Protein AF-A0AAV2I187-F1 (afdb_monomer)

Nearest PDB structures (foldseek):
  4fvj-assembly2_B  TM=8.843E-01  e=4.367E-05  Mus musculus
  3bk6-assembly1_B  TM=8.254E-01  e=4.367E-05  Pyrococcus horikoshii
  3bk6-assembly1_C  TM=8.354E-01  e=1.215E-04  Pyrococcus horikoshii
  8gn9-assembly1_A-2  TM=9.188E-01  e=2.571E-04  Pyrococcus horikoshii
  3bk6-assembly1_A  TM=8.345E-01  e=2.753E-04  Pyrococcus horikoshii

Solvent-accessible surface area (backbone atoms only — not comparable to full-atom values): 5160 Å² total; per-residue (Å²): 139,72,83,86,68,53,102,44,101,46,61,67,60,51,53,51,54,49,50,52,52,49,51,51,50,53,61,72,74,45,56,69,67,52,60,72,75,38,46,70,59,51,27,51,53,50,39,53,57,46,35,68,68,26,50,87,73,74,46,86,73,92,81,55,77,88,69,91,79,84,72,58,70,72,58,55,54,72,71,75,111

Sequence (81 aa):
PVLSVVNVRNAYQSSQLLAQTFLRNVLGTKLMSELLSDREQINRTLLKGLEEATEPWGVKIERVEITDVRIPIQMQRAMAA

pLDDT: mean 73.63, std 12.49, range [38.75, 89.62]

Mean predicted aligned error: 9.36 Å

Secondary structure (DSSP, 8-state):
--TTS-SSS-HHHHHHHHHHHHHHHHHHHS-HHHHHH-HHHHHHHHHHHHHHHHGGGT--------------HHHHHHHH-

InterPro domains:
  IPR001107 Band 7 domain [PF01145] (17-80)
  IPR001972 Stomatin/HflK family [PR00721] (15-32)
  IPR001972 Stomatin/HflK family [PR00721] (35-58)
  IPR001972 Stomatin/HflK family [PR00721] (59-77)
  IPR001972 Stomatin/HflK family [PR00721] (78-81)
  IPR036013 Band 7/SPFH domain superfamily [G3DSA:3.30.479.30] (1-81)
  IPR036013 Band 7/SPFH domain superfamily [SSF117892] (5-80)
  IPR043202 Band-7 stomatin-like [PTHR10264] (1-81)

Organism: Lymnaea stagnalis (NCBI:txid6523)

Structure (mmCIF, N/CA/C/O backbone):
data_AF-A0AAV2I187-F1
#
_entry.id   AF-A0AAV2I187-F1
#
loop_
_atom_site.group_PDB
_atom_site.id
_atom_site.type_symbol
_atom_site.label_atom_id
_atom_site.label_alt_id
_atom_site.label_comp_id
_atom_site.label_asym_id
_atom_site.label_entity_id
_atom_site.label_seq_id
_atom_site.pdbx_PDB_ins_code
_atom_site.Cartn_x
_atom_site.Cartn_y
_atom_site.Cartn_z
_atom_site.occupancy
_atom_site.B_iso_or_equiv
_atom_site.auth_seq_id
_atom_site.auth_comp_id
_atom_site.auth_asym_id
_atom_site.auth_atom_id
_atom_site.pdbx_PDB_model_num
ATOM 1 N N . PRO A 1 1 ? 18.985 -6.637 -23.835 1.00 48.50 1 PRO A N 1
ATOM 2 C CA . PRO A 1 1 ? 17.740 -7.383 -24.127 1.00 48.50 1 PRO A CA 1
ATOM 3 C C . PRO A 1 1 ? 17.189 -8.074 -22.858 1.00 48.50 1 PRO A C 1
ATOM 5 O O . PRO A 1 1 ? 17.945 -8.324 -21.928 1.00 48.50 1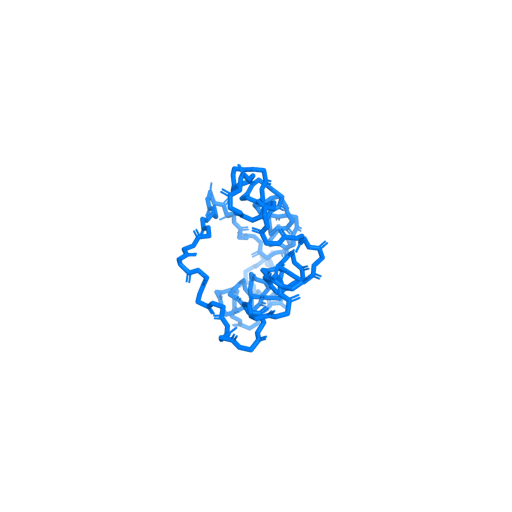 PRO A O 1
ATOM 8 N N . VAL A 1 2 ? 15.898 -8.416 -22.861 1.00 44.69 2 VAL A N 1
ATOM 9 C CA . VAL A 1 2 ? 15.237 -9.457 -22.033 1.00 44.69 2 VAL A CA 1
ATOM 10 C C . VAL A 1 2 ? 14.454 -9.069 -20.761 1.00 44.69 2 VAL A C 1
ATOM 12 O O . VAL A 1 2 ? 13.392 -9.652 -20.588 1.00 44.69 2 VAL A O 1
ATOM 15 N N . LEU A 1 3 ? 14.781 -8.046 -19.953 1.00 45.06 3 LEU A N 1
ATOM 16 C CA . LEU A 1 3 ? 13.755 -7.565 -18.980 1.00 45.06 3 LEU A CA 1
ATOM 17 C C . LEU A 1 3 ? 12.534 -6.956 -19.710 1.00 45.06 3 LEU A C 1
ATOM 19 O O . LEU A 1 3 ? 11.429 -6.880 -19.186 1.00 45.06 3 LEU A O 1
ATOM 23 N N . SER A 1 4 ? 12.759 -6.574 -20.970 1.00 38.75 4 SER A N 1
ATOM 24 C CA . SER A 1 4 ? 11.875 -5.821 -21.857 1.00 38.75 4 SER A CA 1
ATOM 25 C C . SER A 1 4 ? 10.667 -6.590 -22.419 1.00 38.75 4 SER A C 1
ATOM 27 O O . SER A 1 4 ? 9.935 -6.013 -23.218 1.00 38.75 4 SER A O 1
ATOM 29 N N . VAL A 1 5 ? 10.429 -7.850 -22.031 1.00 47.97 5 VAL A N 1
ATOM 30 C CA . VAL A 1 5 ? 9.180 -8.569 -22.355 1.00 47.97 5 VAL A CA 1
ATOM 31 C C . VAL A 1 5 ? 8.679 -9.346 -21.128 1.00 47.97 5 VAL A C 1
ATOM 33 O O . VAL A 1 5 ? 8.632 -10.566 -21.110 1.00 47.97 5 VAL A O 1
ATOM 36 N N . VAL A 1 6 ? 8.323 -8.600 -20.081 1.00 53.31 6 VAL A N 1
ATOM 37 C CA . VAL A 1 6 ? 7.149 -8.847 -19.226 1.00 53.31 6 VAL A CA 1
ATOM 38 C C . VAL A 1 6 ? 6.917 -10.304 -18.765 1.00 53.31 6 VAL A C 1
ATOM 40 O O . VAL A 1 6 ? 6.155 -11.051 -19.374 1.00 53.31 6 VAL A O 1
ATOM 43 N N . ASN A 1 7 ? 7.433 -10.660 -17.576 1.00 54.78 7 ASN A N 1
ATOM 44 C CA . ASN A 1 7 ? 6.978 -11.840 -16.800 1.00 54.78 7 ASN A CA 1
ATOM 45 C C . ASN A 1 7 ? 5.459 -11.837 -16.529 1.00 54.78 7 ASN A C 1
ATOM 47 O O . ASN A 1 7 ? 4.876 -12.823 -16.085 1.00 54.78 7 ASN A O 1
ATOM 51 N N . VAL A 1 8 ? 4.810 -10.709 -16.791 1.00 57.06 8 VAL A N 1
ATOM 52 C CA . VAL A 1 8 ? 3.398 -10.463 -16.593 1.00 57.06 8 VAL A CA 1
ATOM 53 C C . VAL A 1 8 ? 2.866 -9.748 -17.831 1.00 57.06 8 VAL A C 1
ATOM 55 O O . VAL A 1 8 ? 3.325 -8.658 -18.128 1.00 57.06 8 VAL A O 1
ATOM 58 N N . ARG A 1 9 ? 1.841 -10.281 -18.511 1.00 65.56 9 ARG A N 1
ATOM 59 C CA . ARG A 1 9 ? 1.199 -9.632 -19.682 1.00 65.56 9 ARG A CA 1
ATOM 60 C C . ARG A 1 9 ? 0.874 -8.141 -19.485 1.00 65.56 9 ARG A C 1
ATOM 62 O O . ARG A 1 9 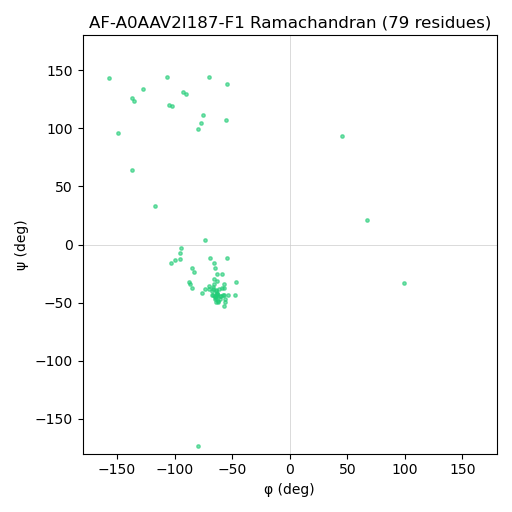? 0.888 -7.390 -20.453 1.00 65.56 9 ARG A O 1
ATOM 69 N N . ASN A 1 10 ? 0.554 -7.736 -18.255 1.00 74.50 10 ASN A N 1
ATOM 70 C CA . ASN A 1 10 ? 0.268 -6.360 -17.864 1.00 74.50 10 ASN A CA 1
ATOM 71 C C . ASN A 1 10 ? 0.687 -6.097 -16.401 1.00 74.50 10 ASN A C 1
ATOM 73 O O . ASN A 1 10 ? -0.062 -6.405 -15.472 1.00 74.50 10 ASN A O 1
ATOM 77 N N . ALA A 1 11 ? 1.890 -5.548 -16.195 1.00 73.12 11 ALA A N 1
ATOM 78 C CA . ALA A 1 11 ? 2.440 -5.287 -14.859 1.00 73.12 11 ALA A CA 1
ATOM 79 C C . ALA A 1 11 ? 1.526 -4.389 -14.007 1.00 73.12 11 ALA A C 1
ATOM 81 O O . ALA A 1 11 ? 1.396 -4.613 -12.811 1.00 73.12 11 ALA A O 1
ATOM 82 N N . TYR A 1 12 ? 0.817 -3.437 -14.621 1.00 76.69 12 TYR A N 1
ATOM 83 C CA . TYR A 1 12 ? -0.150 -2.592 -13.919 1.00 76.69 12 TYR A CA 1
ATOM 84 C C . TYR A 1 12 ? -1.329 -3.403 -13.360 1.00 76.69 12 TYR A C 1
ATOM 86 O O . TYR A 1 12 ? -1.644 -3.300 -12.174 1.00 76.69 12 TYR A O 1
ATOM 94 N N . GLN A 1 13 ? -1.948 -4.258 -14.184 1.00 82.00 13 GLN A N 1
ATOM 95 C CA . GLN A 1 13 ? -3.048 -5.118 -13.730 1.00 82.00 13 GLN A CA 1
ATOM 96 C C . GLN A 1 13 ? -2.603 -6.108 -12.653 1.00 82.00 13 GLN A C 1
ATOM 98 O O . GLN A 1 13 ? -3.320 -6.302 -11.673 1.00 82.00 13 GLN A O 1
ATOM 103 N N . SER A 1 14 ? -1.434 -6.732 -12.799 1.00 82.88 14 SER A N 1
ATOM 104 C CA . SER A 1 14 ? -0.958 -7.671 -11.780 1.00 82.88 14 SER A CA 1
ATOM 105 C C . SER A 1 14 ? -0.563 -6.981 -10.487 1.00 82.88 14 SER A C 1
ATOM 107 O O . SER A 1 14 ? -0.908 -7.505 -9.435 1.00 82.88 14 SER A O 1
ATOM 109 N N . SER A 1 15 ? 0.054 -5.798 -10.532 1.00 81.31 15 SER A N 1
ATOM 110 C CA . SER A 1 15 ? 0.300 -4.995 -9.329 1.00 81.31 15 SER A CA 1
ATOM 111 C C . SER A 1 15 ? -1.003 -4.601 -8.635 1.00 81.31 15 SER A C 1
ATOM 113 O O . SER A 1 15 ? -1.077 -4.667 -7.411 1.00 81.31 15 SER A O 1
ATOM 115 N N . GLN A 1 16 ? -2.066 -4.278 -9.382 1.00 82.25 16 GLN A N 1
ATOM 116 C CA . GLN A 1 16 ? -3.389 -4.037 -8.794 1.00 82.25 16 GLN A CA 1
ATOM 117 C C . GLN A 1 16 ? -3.981 -5.288 -8.135 1.00 82.25 16 GLN A C 1
ATOM 119 O O . GLN A 1 16 ? -4.471 -5.210 -7.009 1.00 82.25 16 GLN A O 1
ATOM 124 N N . LEU A 1 17 ? -3.944 -6.441 -8.807 1.00 85.12 17 LEU A N 1
ATOM 125 C CA . LEU A 1 17 ? -4.464 -7.702 -8.260 1.00 85.12 17 LEU A CA 1
ATOM 126 C C . LEU A 1 17 ? -3.678 -8.158 -7.026 1.00 85.12 17 LEU A C 1
ATOM 128 O O . LEU A 1 17 ? -4.259 -8.629 -6.044 1.00 85.12 17 LEU A O 1
ATOM 132 N N . LEU A 1 18 ? -2.360 -7.984 -7.063 1.00 85.69 18 LEU A N 1
ATOM 133 C CA . LEU A 1 18 ? -1.465 -8.254 -5.951 1.00 85.69 18 LEU A CA 1
ATOM 134 C C . LEU A 1 18 ? -1.795 -7.341 -4.764 1.00 85.69 18 LEU A C 1
ATOM 136 O O . LEU A 1 18 ? -2.021 -7.846 -3.668 1.00 85.69 18 LEU A O 1
ATOM 140 N N . ALA A 1 19 ? -1.928 -6.030 -4.994 1.00 83.38 19 ALA A N 1
ATOM 141 C CA . ALA A 1 19 ? -2.338 -5.066 -3.975 1.00 83.38 19 ALA A CA 1
ATOM 142 C C . ALA A 1 19 ? -3.698 -5.419 -3.361 1.00 83.38 19 ALA A C 1
ATOM 144 O O . ALA A 1 19 ? -3.836 -5.404 -2.142 1.00 83.38 19 ALA A O 1
ATOM 145 N N . GLN A 1 20 ? -4.686 -5.813 -4.170 1.00 84.00 20 GLN A N 1
ATOM 146 C CA . GLN A 1 20 ? -5.995 -6.247 -3.671 1.00 84.00 20 GLN A CA 1
ATOM 147 C C . GLN A 1 20 ? -5.910 -7.510 -2.807 1.00 84.00 20 GLN A C 1
ATOM 149 O O . GLN A 1 20 ? -6.570 -7.595 -1.770 1.00 84.00 20 GLN A O 1
ATOM 154 N N . THR A 1 21 ? -5.103 -8.488 -3.217 1.00 85.19 21 THR A N 1
ATOM 155 C CA . THR A 1 21 ? -4.923 -9.743 -2.473 1.00 85.19 21 THR A CA 1
ATOM 156 C C . THR A 1 21 ? -4.210 -9.490 -1.147 1.00 85.19 21 THR A C 1
ATOM 158 O O . THR A 1 21 ? -4.651 -9.976 -0.106 1.00 85.19 21 THR A O 1
ATOM 161 N N . PHE A 1 22 ? -3.161 -8.666 -1.165 1.00 84.50 22 PHE A N 1
ATOM 162 C CA . PHE A 1 22 ? -2.447 -8.243 0.037 1.00 84.50 22 PHE A CA 1
ATOM 163 C C . PHE A 1 22 ? -3.347 -7.462 0.989 1.00 84.50 22 PHE A C 1
ATOM 165 O O . PHE A 1 22 ? -3.418 -7.805 2.166 1.00 84.50 22 PHE A O 1
ATOM 172 N N . LEU A 1 23 ? -4.092 -6.473 0.485 1.00 79.31 23 LEU A N 1
ATOM 173 C CA . LEU A 1 23 ? -5.063 -5.718 1.277 1.00 79.31 23 LEU A CA 1
ATOM 174 C C . LEU A 1 23 ? -6.085 -6.654 1.922 1.00 79.31 23 LEU A C 1
ATOM 176 O O . LEU A 1 23 ? -6.310 -6.568 3.123 1.00 79.31 23 LEU A O 1
ATOM 180 N N . ARG A 1 24 ? -6.658 -7.600 1.170 1.00 80.62 24 ARG A N 1
ATOM 181 C CA . ARG A 1 24 ? -7.613 -8.574 1.718 1.00 80.62 24 ARG A CA 1
ATOM 182 C C . ARG A 1 24 ? -6.999 -9.434 2.824 1.00 80.62 24 ARG A C 1
ATOM 184 O O . ARG A 1 24 ? -7.643 -9.633 3.849 1.00 80.62 24 ARG A O 1
ATOM 191 N N . ASN A 1 25 ? -5.776 -9.925 2.635 1.00 81.00 25 ASN A N 1
ATOM 192 C CA . ASN A 1 25 ? -5.085 -10.741 3.636 1.00 81.00 25 ASN A CA 1
ATOM 193 C C . ASN A 1 25 ? -4.776 -9.943 4.905 1.00 81.00 25 ASN A C 1
ATOM 195 O O . ASN A 1 25 ? -5.014 -10.423 6.010 1.00 81.00 25 ASN A O 1
ATOM 199 N N . VAL A 1 26 ? -4.286 -8.714 4.759 1.00 76.75 26 VAL A N 1
ATOM 200 C CA . VAL A 1 26 ? -3.970 -7.830 5.884 1.00 76.75 26 VAL A CA 1
ATOM 201 C C . VAL A 1 26 ? -5.237 -7.449 6.651 1.00 76.75 26 VAL A C 1
ATOM 203 O O . VAL A 1 26 ? -5.266 -7.567 7.869 1.00 76.75 26 VAL A O 1
ATOM 206 N N . LEU A 1 27 ? -6.316 -7.089 5.951 1.00 74.69 27 LEU A N 1
ATOM 207 C CA . LEU A 1 27 ? -7.615 -6.795 6.567 1.00 74.69 27 LEU A CA 1
ATOM 208 C C . LEU A 1 27 ? -8.255 -8.028 7.231 1.00 74.69 27 LEU A C 1
ATOM 210 O O . LEU A 1 27 ? -9.004 -7.873 8.186 1.00 74.69 27 LEU A O 1
ATOM 214 N N . GLY A 1 28 ? -7.986 -9.240 6.733 1.00 74.06 28 GLY A N 1
ATOM 215 C CA . GLY A 1 28 ? -8.517 -10.487 7.298 1.00 74.06 28 GLY A CA 1
ATOM 216 C C . GLY A 1 28 ? -7.703 -11.064 8.461 1.00 74.06 28 GLY A C 1
ATOM 217 O O . GLY A 1 28 ? -8.227 -11.865 9.228 1.00 74.06 28 GLY A O 1
ATOM 218 N N . THR A 1 29 ? -6.433 -10.678 8.594 1.00 73.56 29 THR A N 1
ATOM 219 C CA . THR A 1 29 ? -5.530 -11.139 9.668 1.00 73.56 29 THR A CA 1
ATOM 220 C C . THR A 1 29 ? -5.394 -10.134 10.810 1.00 73.56 29 THR A C 1
ATOM 222 O O . THR A 1 29 ? -4.892 -10.492 11.875 1.00 73.56 29 THR A O 1
ATOM 225 N N . LYS A 1 30 ? -5.842 -8.890 10.606 1.00 72.69 30 LYS A N 1
ATOM 226 C CA . LYS A 1 30 ? -5.810 -7.807 11.590 1.00 72.69 30 LYS A CA 1
ATOM 227 C C . LYS A 1 30 ? -7.190 -7.510 12.150 1.00 72.69 30 LYS A C 1
ATOM 229 O O . LYS A 1 30 ? -8.189 -7.547 11.436 1.00 72.69 30 LYS A O 1
ATOM 234 N N . LEU A 1 31 ? -7.239 -7.175 13.435 1.00 69.38 31 LEU A N 1
ATOM 235 C CA . LEU A 1 31 ? -8.451 -6.669 14.066 1.00 69.38 31 LEU A CA 1
ATOM 236 C C . LEU A 1 31 ? -8.745 -5.263 13.530 1.00 69.38 31 LEU A C 1
ATOM 238 O O . LEU A 1 31 ? -7.846 -4.458 13.304 1.00 69.38 31 LEU A O 1
ATOM 242 N N . MET A 1 32 ? -10.018 -4.920 13.360 1.00 66.06 32 MET A N 1
ATOM 243 C CA . MET A 1 32 ? -10.402 -3.604 12.832 1.00 66.06 32 MET A CA 1
ATOM 244 C C . MET A 1 32 ? -9.999 -2.428 13.725 1.00 66.06 32 MET A C 1
ATOM 246 O O . MET A 1 32 ? -9.811 -1.321 13.229 1.00 66.06 32 MET A O 1
ATOM 250 N N . SER A 1 33 ? -9.842 -2.660 15.029 1.00 69.25 33 SER A N 1
ATOM 251 C CA . SER A 1 33 ? -9.269 -1.681 15.954 1.00 69.25 33 SER A CA 1
ATOM 252 C C . SER A 1 33 ? -7.809 -1.371 15.614 1.00 69.25 33 SER A C 1
ATOM 254 O O . SER A 1 33 ? -7.426 -0.205 15.628 1.00 69.25 33 SER A O 1
ATOM 256 N N . GLU A 1 34 ? -7.016 -2.374 15.227 1.00 73.06 34 GLU A N 1
ATOM 257 C CA . GLU A 1 34 ? -5.654 -2.173 14.713 1.00 73.06 34 GLU A CA 1
ATOM 258 C C . GLU A 1 34 ? -5.686 -1.434 13.368 1.00 73.06 34 GLU A C 1
ATOM 260 O O . GLU A 1 34 ? -4.855 -0.568 13.121 1.00 73.06 34 GLU A O 1
ATOM 265 N N . LEU A 1 35 ? -6.679 -1.702 12.510 1.00 71.19 35 LEU A N 1
ATOM 266 C CA . LEU A 1 35 ? -6.832 -0.984 11.236 1.00 71.19 35 LEU A CA 1
ATOM 267 C C . LEU A 1 35 ? -7.103 0.515 11.409 1.00 71.19 35 LEU A C 1
ATOM 269 O O . LEU A 1 35 ? -6.709 1.306 10.554 1.00 71.19 35 LEU A O 1
ATOM 273 N N . LEU A 1 36 ? -7.787 0.901 12.488 1.00 69.88 36 LEU A N 1
ATOM 274 C CA . LEU A 1 36 ? -8.093 2.296 12.805 1.00 69.88 36 LEU A CA 1
ATOM 275 C C . LEU A 1 36 ? -6.948 2.987 13.559 1.00 69.88 36 LEU A C 1
ATOM 277 O O . LEU A 1 36 ? -6.679 4.155 13.283 1.00 69.88 36 LEU A O 1
ATOM 281 N N . SER A 1 37 ? -6.273 2.275 14.466 1.00 76.31 37 SER A N 1
ATOM 282 C CA . SER A 1 37 ? -5.214 2.829 15.322 1.00 76.31 37 SER A CA 1
ATOM 283 C C . SER A 1 37 ? -3.819 2.799 14.684 1.00 76.31 37 SER A C 1
ATOM 285 O O . SER A 1 37 ? -3.050 3.734 14.880 1.00 76.31 37 SER A O 1
ATOM 287 N N . ASP A 1 38 ? -3.506 1.784 13.872 1.00 79.50 38 ASP A N 1
ATOM 288 C CA . ASP A 1 38 ? -2.150 1.498 13.370 1.00 79.50 38 ASP A CA 1
ATOM 289 C C . ASP A 1 38 ? -2.027 1.609 11.839 1.00 79.50 38 ASP A C 1
ATOM 291 O O . ASP A 1 38 ? -1.220 0.920 11.205 1.00 79.50 38 ASP A O 1
ATOM 295 N N . ARG A 1 39 ? -2.790 2.516 11.210 1.00 77.50 39 ARG A N 1
ATOM 296 C CA . ARG A 1 39 ? -2.753 2.744 9.747 1.00 77.50 39 ARG A CA 1
ATOM 297 C C . ARG A 1 39 ? -1.338 2.889 9.189 1.00 77.50 39 ARG A C 1
ATOM 299 O O . ARG A 1 39 ? -1.021 2.288 8.169 1.00 77.50 39 ARG A O 1
ATOM 306 N N . GLU A 1 40 ? -0.480 3.637 9.874 1.00 82.50 40 GLU A N 1
ATOM 307 C CA . GLU A 1 40 ? 0.921 3.838 9.488 1.00 82.50 40 GLU A CA 1
ATOM 308 C C . GLU A 1 40 ? 1.709 2.527 9.423 1.00 82.50 40 GLU A C 1
ATOM 310 O O . GLU A 1 40 ? 2.460 2.275 8.479 1.00 82.50 40 GLU A O 1
ATOM 315 N N . GLN A 1 41 ? 1.531 1.656 10.417 1.00 83.56 41 GLN A N 1
ATOM 316 C CA . GLN A 1 41 ? 2.212 0.369 10.444 1.00 83.56 41 GLN A CA 1
ATOM 317 C C . GLN A 1 41 ? 1.704 -0.544 9.332 1.00 83.56 41 GLN A C 1
ATOM 319 O O . GLN A 1 41 ? 2.502 -1.203 8.668 1.00 83.56 41 GLN A O 1
ATOM 324 N N . ILE A 1 42 ? 0.398 -0.531 9.082 1.00 82.62 42 ILE A N 1
ATOM 325 C CA . ILE A 1 42 ? -0.219 -1.337 8.033 1.00 82.62 42 ILE A CA 1
ATOM 326 C C . ILE A 1 42 ? 0.231 -0.864 6.648 1.00 82.62 42 ILE A C 1
ATOM 328 O O . ILE A 1 42 ? 0.603 -1.689 5.814 1.00 82.62 42 ILE A O 1
ATOM 332 N N . ASN A 1 43 ? 0.272 0.451 6.419 1.00 84.75 43 ASN A N 1
ATOM 333 C CA . ASN A 1 43 ? 0.786 1.042 5.185 1.00 84.75 43 ASN A CA 1
ATOM 334 C C . ASN A 1 43 ? 2.241 0.619 4.937 1.00 84.75 43 ASN A C 1
ATOM 336 O O . ASN A 1 43 ? 2.576 0.219 3.824 1.00 84.75 43 ASN A O 1
ATOM 340 N N . ARG A 1 44 ? 3.094 0.622 5.973 1.00 87.38 44 ARG A N 1
ATOM 341 C CA . ARG A 1 44 ? 4.484 0.142 5.867 1.00 87.38 44 ARG A CA 1
ATOM 342 C C . ARG A 1 44 ? 4.572 -1.345 5.530 1.00 87.38 44 ARG A C 1
ATOM 344 O O . ARG A 1 44 ? 5.372 -1.728 4.681 1.00 87.38 44 ARG A O 1
ATOM 351 N N . THR A 1 45 ? 3.763 -2.187 6.174 1.00 86.50 45 THR A N 1
ATOM 352 C CA . THR A 1 45 ? 3.733 -3.629 5.887 1.00 86.50 45 THR A CA 1
ATOM 353 C C . THR A 1 45 ? 3.268 -3.908 4.459 1.00 86.50 45 THR A C 1
ATOM 355 O O . THR A 1 45 ? 3.869 -4.733 3.774 1.00 86.50 45 THR A O 1
ATOM 358 N 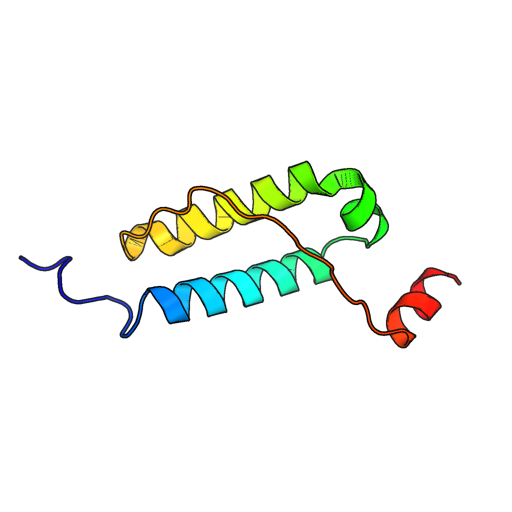N . LEU A 1 46 ? 2.237 -3.198 3.992 1.00 85.56 46 LEU A N 1
ATOM 359 C CA . LEU A 1 46 ? 1.750 -3.299 2.618 1.00 85.56 46 LEU A CA 1
ATOM 360 C C . LEU A 1 46 ? 2.794 -2.832 1.609 1.00 85.56 46 LEU A C 1
ATOM 362 O O . LEU A 1 46 ? 3.017 -3.527 0.625 1.00 85.56 46 LEU A O 1
ATOM 366 N N . LEU A 1 47 ? 3.441 -1.691 1.858 1.00 87.81 47 LEU A N 1
ATOM 367 C CA . LEU A 1 47 ? 4.486 -1.163 0.986 1.00 87.81 47 LEU A CA 1
ATOM 368 C C . LEU A 1 47 ? 5.609 -2.186 0.813 1.00 87.81 47 LEU A C 1
ATOM 370 O O . LEU A 1 4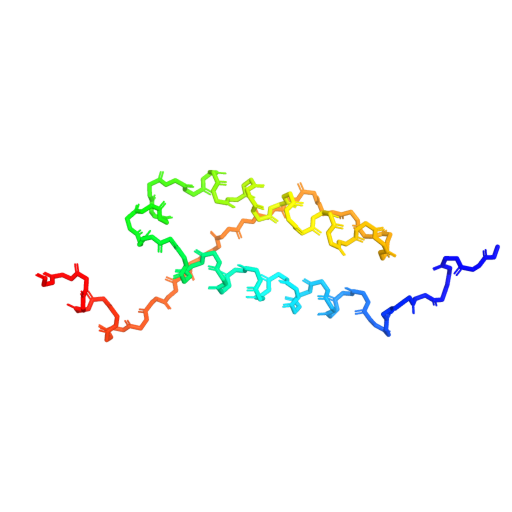7 ? 5.908 -2.564 -0.313 1.00 87.81 47 LEU A O 1
ATOM 374 N N . LYS A 1 48 ? 6.154 -2.697 1.922 1.00 89.62 48 LYS A N 1
ATOM 375 C CA . LYS A 1 48 ? 7.259 -3.659 1.892 1.00 89.62 48 LYS A CA 1
ATOM 376 C C . LYS A 1 48 ? 6.884 -4.951 1.159 1.00 89.62 48 LYS A C 1
ATOM 378 O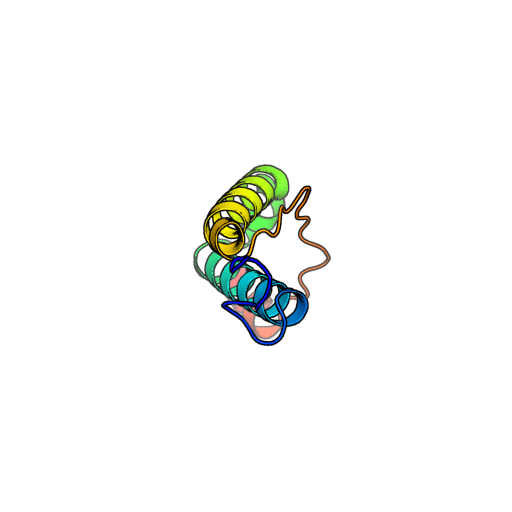 O . LYS A 1 48 ? 7.634 -5.416 0.309 1.00 89.62 48 LYS A O 1
ATOM 383 N N . GLY A 1 49 ? 5.712 -5.513 1.465 1.00 88.19 49 GLY A N 1
ATOM 384 C CA . GLY A 1 49 ? 5.255 -6.750 0.827 1.00 88.19 49 GLY A CA 1
ATOM 385 C C . GLY A 1 49 ? 4.980 -6.585 -0.668 1.00 88.19 49 GLY A C 1
ATOM 386 O O . GLY A 1 49 ? 5.222 -7.506 -1.445 1.00 88.19 49 GLY A O 1
ATOM 387 N N . LEU A 1 50 ? 4.496 -5.411 -1.082 1.00 86.12 50 LEU A N 1
ATOM 388 C CA . LEU A 1 50 ? 4.278 -5.120 -2.491 1.00 86.12 50 LEU A CA 1
ATOM 389 C C . LEU A 1 50 ? 5.590 -4.829 -3.222 1.00 86.12 50 LEU A C 1
ATOM 391 O O . LEU A 1 50 ? 5.763 -5.372 -4.303 1.00 86.12 50 LEU A O 1
ATOM 395 N N . GLU A 1 51 ? 6.525 -4.068 -2.644 1.00 87.88 51 GLU A N 1
ATOM 396 C CA . GLU A 1 51 ? 7.850 -3.834 -3.240 1.00 87.88 51 GLU A CA 1
ATOM 397 C C . GLU A 1 51 ? 8.594 -5.147 -3.513 1.00 87.88 51 GLU A C 1
ATOM 399 O O . GLU A 1 51 ? 9.031 -5.370 -4.640 1.00 87.88 51 GLU A O 1
ATOM 404 N N . GLU A 1 52 ? 8.670 -6.048 -2.526 1.00 88.81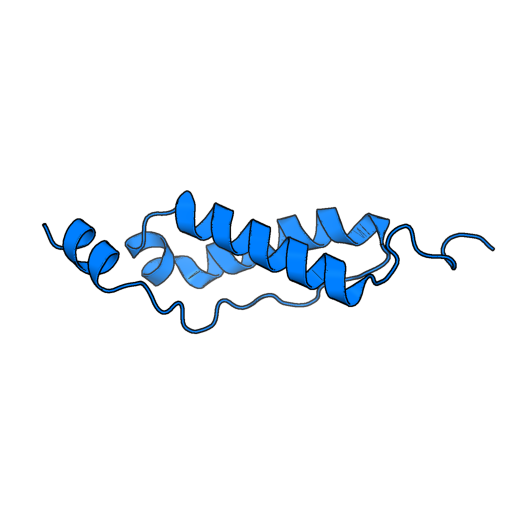 52 GLU A N 1
ATOM 405 C CA . GLU A 1 52 ? 9.325 -7.359 -2.678 1.00 88.81 52 GLU A CA 1
ATOM 406 C C . GLU A 1 52 ? 8.685 -8.196 -3.801 1.00 88.81 52 GLU A C 1
ATOM 408 O O . GLU A 1 52 ? 9.365 -8.895 -4.552 1.00 88.81 52 GLU A O 1
ATOM 413 N N . ALA A 1 53 ? 7.363 -8.117 -3.946 1.00 84.75 53 ALA A N 1
ATOM 414 C CA . ALA A 1 53 ? 6.629 -8.877 -4.949 1.00 84.75 53 ALA A CA 1
ATOM 415 C C . ALA A 1 53 ? 6.627 -8.220 -6.344 1.00 84.75 53 ALA A C 1
ATOM 417 O O . ALA A 1 53 ? 6.457 -8.928 -7.340 1.00 84.75 53 ALA A O 1
ATOM 418 N N . THR A 1 54 ? 6.828 -6.900 -6.445 1.00 83.94 54 THR A N 1
ATOM 419 C CA . THR A 1 54 ? 6.908 -6.173 -7.723 1.00 83.94 54 THR A CA 1
ATOM 420 C C . THR A 1 54 ? 8.333 -5.962 -8.235 1.00 83.94 54 THR A C 1
ATOM 422 O O . THR A 1 54 ? 8.509 -5.644 -9.415 1.00 83.94 54 THR A O 1
ATOM 425 N N . GLU A 1 55 ? 9.354 -6.198 -7.407 1.00 84.69 55 GLU A N 1
ATOM 426 C CA . GLU A 1 55 ? 10.772 -6.158 -7.786 1.00 84.69 55 GLU A CA 1
ATOM 427 C C . GLU A 1 55 ? 11.099 -7.056 -9.002 1.00 84.69 55 GLU A C 1
ATOM 429 O O . GLU A 1 55 ? 11.719 -6.561 -9.950 1.00 84.69 55 GLU A O 1
ATOM 434 N N . PRO A 1 56 ? 10.587 -8.304 -9.112 1.00 82.50 56 PRO A N 1
ATOM 435 C CA . PRO A 1 56 ? 10.795 -9.147 -10.295 1.00 82.50 56 PRO A CA 1
ATOM 436 C C . PRO A 1 56 ? 10.132 -8.617 -11.576 1.00 82.50 56 PRO A C 1
ATOM 438 O O . PRO A 1 56 ? 10.427 -9.099 -12.672 1.00 82.50 56 PRO A O 1
ATOM 441 N N . TRP A 1 57 ? 9.200 -7.667 -11.456 1.00 79.94 57 TRP A N 1
ATOM 442 C CA . TRP A 1 57 ? 8.528 -7.014 -12.584 1.00 79.94 57 TRP A CA 1
ATOM 443 C C . TRP A 1 57 ? 9.205 -5.698 -12.981 1.00 79.94 57 TRP A C 1
ATOM 445 O O . TRP A 1 57 ? 8.782 -5.071 -13.951 1.00 79.94 57 TRP A O 1
ATOM 455 N N . GLY A 1 58 ? 10.242 -5.274 -12.247 1.00 78.75 58 GLY A N 1
ATOM 456 C CA . GLY A 1 58 ? 10.894 -3.980 -12.438 1.00 78.75 58 GLY A CA 1
ATOM 457 C C . GLY A 1 58 ? 9.996 -2.794 -12.076 1.00 78.75 58 GLY A C 1
ATOM 458 O O . GLY A 1 58 ? 10.221 -1.688 -12.564 1.00 78.75 58 GLY A O 1
ATOM 459 N N . VAL A 1 59 ? 8.960 -3.015 -11.256 1.00 81.69 59 VAL A N 1
ATOM 460 C CA . VAL A 1 59 ? 8.026 -1.972 -10.819 1.00 81.69 59 VAL A CA 1
ATOM 461 C C . VAL A 1 59 ? 8.377 -1.562 -9.394 1.00 81.69 59 VAL A C 1
ATOM 463 O O . VAL A 1 59 ? 8.310 -2.373 -8.472 1.00 81.69 59 VAL A O 1
ATOM 466 N N . LYS A 1 60 ? 8.725 -0.284 -9.220 1.00 82.38 60 LYS A N 1
ATOM 467 C CA . LYS A 1 60 ? 8.963 0.332 -7.913 1.00 82.38 60 LYS A CA 1
ATOM 468 C C . LYS A 1 60 ? 7.680 0.985 -7.406 1.00 82.38 60 LYS A C 1
ATOM 470 O O . LYS A 1 60 ? 7.046 1.745 -8.137 1.00 82.38 60 LYS A O 1
ATOM 475 N N . ILE A 1 61 ? 7.316 0.707 -6.160 1.00 83.62 61 ILE A N 1
ATOM 476 C CA . ILE A 1 61 ? 6.155 1.307 -5.500 1.00 83.62 61 ILE A CA 1
ATOM 477 C C . ILE A 1 61 ? 6.665 2.356 -4.519 1.00 83.62 61 ILE A C 1
ATOM 479 O O . ILE A 1 61 ? 7.418 2.033 -3.615 1.00 83.62 61 ILE A O 1
ATOM 483 N N . GLU A 1 62 ? 6.271 3.618 -4.688 1.00 84.00 62 GLU A N 1
ATOM 484 C CA . GLU A 1 62 ? 6.765 4.703 -3.823 1.00 84.00 62 GLU A CA 1
ATOM 485 C C . GLU A 1 62 ? 5.931 4.891 -2.554 1.00 84.00 62 GLU A C 1
ATOM 487 O O . GLU A 1 62 ? 6.449 5.298 -1.515 1.00 84.00 62 GLU A O 1
ATOM 492 N N . ARG A 1 63 ? 4.624 4.625 -2.633 1.00 81.56 63 ARG A N 1
ATOM 493 C CA . ARG A 1 63 ? 3.696 4.822 -1.520 1.00 81.56 63 ARG A CA 1
ATOM 494 C C . ARG A 1 63 ? 2.457 3.956 -1.680 1.00 81.56 63 ARG A C 1
ATOM 496 O O . ARG A 1 63 ? 1.931 3.800 -2.780 1.00 81.56 63 ARG A O 1
ATOM 503 N N . VAL A 1 64 ? 1.964 3.457 -0.551 1.00 83.06 64 VAL A N 1
ATOM 504 C CA . VAL A 1 64 ? 0.682 2.762 -0.429 1.00 83.06 64 VAL A CA 1
ATOM 505 C C . VAL A 1 64 ? -0.108 3.428 0.682 1.00 83.06 64 VAL A C 1
ATOM 507 O O . VAL A 1 64 ? 0.431 3.704 1.751 1.00 83.06 64 VAL A O 1
ATOM 510 N N . GLU A 1 65 ? -1.382 3.691 0.420 1.00 79.50 65 GLU A N 1
ATOM 511 C CA . GLU A 1 65 ? -2.273 4.311 1.388 1.00 79.50 65 GLU A CA 1
ATOM 512 C C . GLU A 1 65 ? -3.625 3.610 1.377 1.00 79.50 65 GLU A C 1
ATOM 514 O O . GLU A 1 65 ? -4.269 3.460 0.334 1.00 79.50 65 GLU A O 1
ATOM 519 N N . ILE A 1 66 ? -4.052 3.168 2.557 1.00 75.88 66 ILE A N 1
ATOM 520 C CA . ILE A 1 66 ? -5.386 2.613 2.751 1.00 75.88 66 ILE A CA 1
ATOM 521 C C . ILE A 1 66 ? -6.392 3.765 2.757 1.00 75.88 66 ILE A C 1
ATOM 523 O O . ILE A 1 66 ? -6.444 4.565 3.691 1.00 75.88 66 ILE A O 1
ATOM 527 N N . THR A 1 67 ? -7.212 3.819 1.712 1.00 74.25 67 THR A N 1
ATOM 528 C CA . THR A 1 67 ? -8.389 4.693 1.624 1.00 74.25 67 THR A CA 1
ATOM 529 C C . THR A 1 67 ? -9.578 4.095 2.389 1.00 74.25 67 THR A C 1
ATOM 531 O O . THR A 1 67 ? -9.430 3.107 3.110 1.00 74.25 67 THR A O 1
ATOM 534 N N . ASP A 1 68 ? -10.762 4.705 2.294 1.00 62.25 68 ASP A N 1
ATOM 535 C CA . ASP A 1 68 ? -11.948 4.282 3.045 1.00 62.25 68 ASP A CA 1
ATOM 536 C C . ASP A 1 68 ? -12.308 2.806 2.823 1.00 62.25 68 ASP A C 1
ATOM 538 O O . ASP A 1 68 ? -12.861 2.404 1.795 1.00 62.25 68 ASP A O 1
ATOM 542 N N . VAL A 1 69 ? -12.051 1.992 3.848 1.00 62.03 69 VAL A N 1
ATOM 543 C CA . VAL A 1 69 ? -12.499 0.605 3.898 1.00 62.03 69 VAL A CA 1
ATOM 544 C C . VAL A 1 69 ? -13.964 0.613 4.323 1.00 62.03 69 VAL A C 1
ATOM 546 O O . VAL A 1 69 ? -14.295 0.757 5.500 1.00 62.03 69 VAL A O 1
ATOM 549 N N . ARG A 1 70 ? -14.874 0.481 3.355 1.00 62.72 70 ARG A N 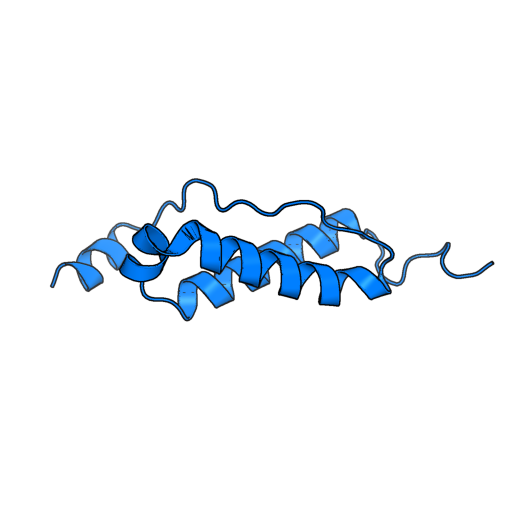1
ATOM 550 C CA . ARG A 1 70 ? -16.302 0.296 3.641 1.00 62.72 70 ARG A CA 1
ATOM 551 C C . ARG A 1 70 ? -16.544 -1.140 4.075 1.00 62.72 70 ARG A C 1
ATOM 553 O O . ARG A 1 70 ? -16.549 -2.053 3.253 1.00 62.72 70 ARG A O 1
ATOM 560 N N . ILE A 1 71 ? -16.742 -1.329 5.372 1.00 62.47 71 ILE A N 1
ATOM 561 C CA . ILE A 1 71 ? -16.927 -2.659 5.948 1.00 62.47 71 ILE A CA 1
ATOM 562 C C . ILE A 1 71 ? -18.418 -2.995 5.949 1.00 62.47 71 ILE A C 1
ATOM 564 O O . ILE A 1 71 ? -19.223 -2.166 6.383 1.00 62.47 71 ILE A O 1
ATOM 568 N N . PRO A 1 72 ? -18.818 -4.172 5.429 1.00 65.81 72 PRO A N 1
ATOM 569 C CA . PRO A 1 72 ? -20.215 -4.575 5.399 1.00 65.81 72 PRO A CA 1
ATOM 570 C C . PRO A 1 72 ? -20.836 -4.515 6.795 1.00 65.81 72 PRO A C 1
ATOM 572 O O . PRO A 1 72 ? -20.239 -4.961 7.776 1.00 65.81 72 PRO A O 1
ATOM 575 N N . ILE A 1 73 ? -22.071 -4.019 6.879 1.00 65.00 73 ILE A N 1
ATOM 576 C CA . ILE A 1 73 ? -22.777 -3.789 8.151 1.00 65.00 73 ILE A CA 1
ATOM 577 C C . ILE A 1 73 ? -22.928 -5.072 8.988 1.00 65.00 73 ILE A C 1
ATOM 579 O O . ILE A 1 73 ? -23.017 -5.024 10.212 1.00 65.00 73 ILE A O 1
ATOM 583 N N . GLN A 1 74 ? -22.919 -6.235 8.329 1.00 62.47 74 GLN A N 1
ATOM 584 C CA . GLN A 1 74 ? -22.944 -7.546 8.977 1.00 62.47 74 GLN A CA 1
ATOM 585 C C . GLN A 1 74 ? -21.664 -7.828 9.778 1.00 62.47 74 GLN A C 1
ATOM 587 O O . GLN A 1 74 ? -21.756 -8.362 10.879 1.00 62.47 74 GLN A O 1
ATOM 592 N N . MET A 1 75 ? -20.493 -7.417 9.279 1.00 60.69 75 MET A N 1
ATOM 593 C CA . MET A 1 75 ? -19.233 -7.533 10.020 1.00 60.69 75 MET A CA 1
ATOM 594 C C . MET A 1 75 ? -19.156 -6.512 11.155 1.00 60.69 75 MET A C 1
ATOM 596 O O . MET A 1 75 ? -18.745 -6.874 12.248 1.00 60.69 75 MET A O 1
ATOM 600 N N . GLN A 1 76 ? -19.641 -5.279 10.956 1.00 60.12 76 GLN A N 1
ATOM 601 C CA . GLN A 1 76 ? -19.682 -4.270 12.029 1.00 60.12 76 GLN A CA 1
ATOM 602 C C . GLN A 1 76 ? -20.467 -4.745 13.263 1.00 60.12 76 GLN A C 1
ATOM 604 O O . GLN A 1 76 ? -20.065 -4.473 14.390 1.00 60.12 76 GLN A O 1
ATOM 609 N N . ARG A 1 77 ? -21.566 -5.487 13.065 1.00 59.12 77 ARG A N 1
ATOM 610 C CA . ARG A 1 77 ? -22.368 -6.038 14.171 1.00 59.12 77 ARG A CA 1
ATOM 611 C C . ARG A 1 77 ? -21.665 -7.161 14.931 1.00 59.12 77 ARG A C 1
ATOM 613 O O . ARG A 1 77 ? -21.807 -7.220 16.143 1.00 59.12 77 ARG A O 1
ATOM 620 N N . ALA A 1 78 ? -20.897 -8.007 14.245 1.00 59.19 78 ALA A N 1
ATOM 621 C CA . ALA A 1 78 ? -20.117 -9.075 14.876 1.00 5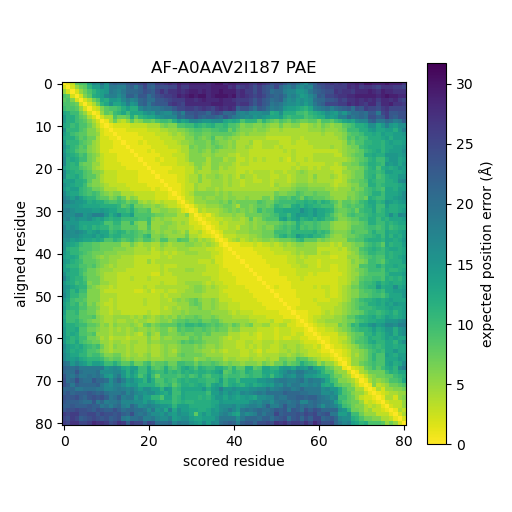9.19 78 ALA A CA 1
ATOM 622 C C . ALA A 1 78 ? -18.935 -8.553 15.716 1.00 59.19 78 ALA A C 1
ATOM 624 O O . ALA A 1 78 ? -18.327 -9.319 16.450 1.00 59.19 78 ALA A O 1
ATOM 625 N N . MET A 1 79 ? -18.604 -7.266 15.587 1.00 55.66 79 MET A N 1
ATOM 626 C CA . MET A 1 79 ? -17.518 -6.600 16.310 1.00 55.66 79 MET A CA 1
ATOM 627 C C . MET A 1 79 ? -17.990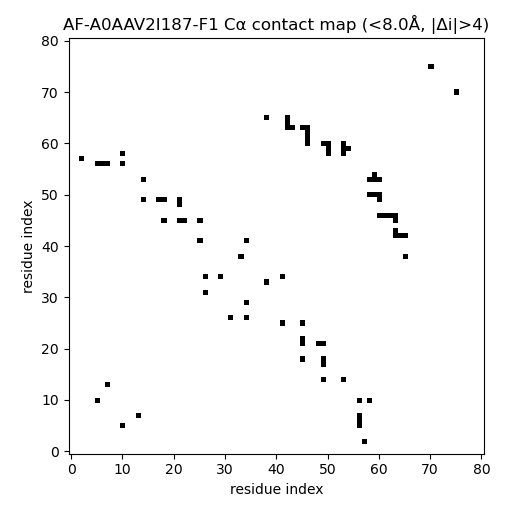 -5.725 17.475 1.00 55.66 79 MET A C 1
ATOM 629 O O . MET A 1 79 ? -17.170 -5.307 18.288 1.00 55.66 79 MET A O 1
ATOM 633 N N . ALA A 1 80 ? -19.283 -5.390 17.514 1.00 55.38 80 ALA A N 1
ATOM 634 C CA . ALA A 1 80 ? -19.891 -4.564 18.558 1.00 55.38 80 ALA A CA 1
ATOM 635 C C . ALA A 1 80 ? -20.539 -5.391 19.686 1.00 55.38 80 ALA A C 1
ATOM 637 O O . ALA A 1 80 ? -21.002 -4.807 20.665 1.00 55.38 80 ALA A O 1
ATOM 638 N N . ALA A 1 81 ? -20.606 -6.715 19.520 1.00 48.00 81 ALA A N 1
ATOM 639 C CA . ALA A 1 81 ? -21.051 -7.687 20.517 1.00 48.00 81 ALA A CA 1
ATOM 640 C C . ALA A 1 81 ? -19.835 -8.405 21.109 1.00 48.00 81 ALA A C 1
ATOM 642 O O . ALA A 1 81 ? -19.868 -8.678 22.328 1.00 48.00 81 ALA A O 1
#

Radius of gyration: 15.57 Å; Cα contacts (8 Å, |Δi|>4): 43; chains: 1; bounding box: 41×17×45 Å

Foldseek 3Di:
DPLPDDPPPDLVVVLVVVLVVLVVVLPVVDDVVCVVVVQVVSFVVSQVVSQVVCVSNVDHDDGDGDDDDPDPVVVVVVNVD